Protein AF-A0A226N319-F1 (afdb_monomer)

pLDDT: mean 70.52, std 11.81, range [35.34, 88.06]

Mean predicted aligned error: 15.11 Å

Secondary structure (DSSP, 8-state):
------TTTSPPPPTTHHHHHHHHHHH-TT----TT-TT-SS-------SSGGG----PPPHHHHHHHHHHHS-GGGHHHHHHHHHHHHT-TTHHHHHHHHHHHHHHHHHS--SEEE-SSS-EEE--

Structure (mmCIF, N/CA/C/O backbone):
data_AF-A0A226N319-F1
#
_entry.id   AF-A0A226N319-F1
#
loop_
_atom_site.group_PDB
_atom_site.id
_atom_site.type_symbol
_atom_site.label_atom_id
_atom_site.label_alt_id
_atom_site.label_comp_id
_atom_site.label_asym_id
_atom_site.label_entity_id
_atom_site.label_seq_id
_atom_site.pdbx_PDB_ins_code
_atom_site.Cartn_x
_atom_site.Cartn_y
_atom_site.Cartn_z
_atom_site.occupancy
_atom_site.B_iso_or_equiv
_atom_site.auth_seq_id
_atom_site.auth_comp_id
_atom_site.auth_asym_id
_atom_site.auth_atom_id
_atom_site.pdbx_PDB_model_num
ATOM 1 N N . MET A 1 1 ? 1.358 -6.626 37.626 1.00 35.34 1 MET A N 1
ATOM 2 C CA . MET A 1 1 ? 2.610 -5.956 37.214 1.00 35.34 1 MET A CA 1
ATOM 3 C C . MET A 1 1 ? 3.056 -6.600 35.912 1.00 35.34 1 MET A C 1
ATOM 5 O O . MET A 1 1 ? 3.402 -7.772 35.939 1.00 35.34 1 MET A O 1
ATOM 9 N N . ALA A 1 2 ? 2.932 -5.909 34.776 1.00 41.00 2 ALA A N 1
ATOM 10 C CA . ALA A 1 2 ? 3.387 -6.443 33.491 1.00 41.00 2 ALA A CA 1
ATOM 11 C C . ALA A 1 2 ? 4.922 -6.439 33.479 1.00 41.00 2 ALA A C 1
ATOM 13 O O . ALA A 1 2 ? 5.527 -5.394 33.723 1.00 41.00 2 ALA A O 1
ATOM 14 N N . ARG A 1 3 ? 5.546 -7.604 33.267 1.00 48.53 3 ARG A N 1
ATOM 15 C CA . ARG A 1 3 ? 6.993 -7.689 33.050 1.00 48.53 3 ARG A CA 1
ATOM 16 C C . ARG A 1 3 ? 7.296 -6.956 31.749 1.00 48.53 3 ARG A C 1
ATOM 18 O O . ARG A 1 3 ? 6.843 -7.375 30.690 1.00 48.53 3 ARG A O 1
ATOM 25 N N . VAL A 1 4 ? 8.032 -5.855 31.845 1.00 50.50 4 VAL A N 1
ATOM 26 C CA . VAL A 1 4 ? 8.688 -5.254 30.686 1.00 50.50 4 VAL A CA 1
ATOM 27 C C . VAL A 1 4 ? 9.752 -6.259 30.271 1.00 50.50 4 VAL A C 1
ATOM 29 O O . VAL A 1 4 ? 10.749 -6.416 30.967 1.00 50.50 4 VAL A O 1
ATOM 32 N N . VAL A 1 5 ? 9.464 -7.029 29.225 1.00 52.38 5 VAL A N 1
ATOM 33 C CA . VAL A 1 5 ? 10.440 -7.935 28.624 1.00 52.38 5 VAL A CA 1
ATOM 34 C C . VAL A 1 5 ? 11.482 -7.054 27.947 1.00 52.38 5 VAL A C 1
ATOM 36 O O . VAL A 1 5 ? 11.126 -6.194 27.136 1.00 52.38 5 VAL A O 1
ATOM 39 N N . ASP A 1 6 ? 12.738 -7.214 28.352 1.00 47.47 6 ASP A N 1
ATOM 40 C CA . ASP A 1 6 ? 13.866 -6.540 27.726 1.00 47.47 6 ASP A CA 1
ATOM 41 C C . ASP A 1 6 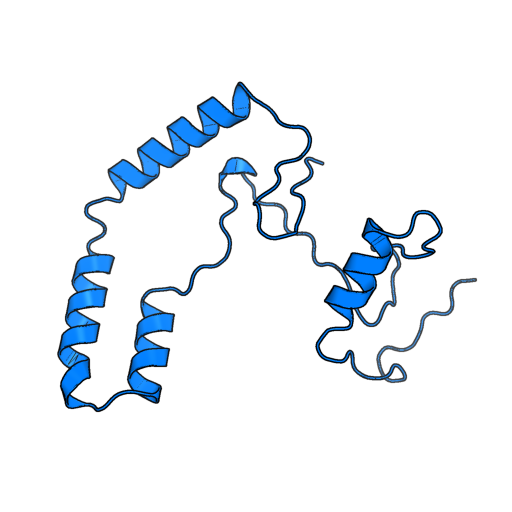? 13.962 -6.997 26.265 1.00 47.47 6 ASP A C 1
ATOM 43 O O . ASP A 1 6 ? 13.916 -8.192 25.968 1.00 47.47 6 ASP A O 1
ATOM 47 N N . VAL A 1 7 ? 14.035 -6.040 25.342 1.00 52.69 7 VAL A N 1
ATOM 48 C CA . VAL A 1 7 ? 14.049 -6.308 23.895 1.00 52.69 7 VAL A CA 1
ATOM 49 C C . VAL A 1 7 ? 15.319 -7.066 23.493 1.00 52.69 7 VAL A C 1
ATOM 51 O O . VAL A 1 7 ? 15.303 -7.774 22.491 1.00 52.69 7 VAL A O 1
ATOM 54 N N . GLU A 1 8 ? 16.381 -6.964 24.295 1.00 53.69 8 GLU A N 1
ATOM 55 C CA . GLU A 1 8 ? 17.662 -7.651 24.091 1.00 53.69 8 GLU A CA 1
ATOM 56 C C . GLU A 1 8 ? 17.651 -9.123 24.561 1.00 53.69 8 GLU A C 1
ATOM 58 O O . GLU A 1 8 ? 18.488 -9.907 24.121 1.00 53.69 8 GLU A O 1
ATOM 63 N N . GLU A 1 9 ? 16.712 -9.521 25.431 1.00 56.75 9 GLU A N 1
ATOM 64 C CA . GLU A 1 9 ? 16.620 -10.884 25.997 1.00 56.75 9 GLU A CA 1
ATOM 65 C C . GLU A 1 9 ? 15.541 -11.742 25.303 1.00 56.75 9 GLU A C 1
ATOM 67 O O . GLU A 1 9 ? 15.442 -12.950 25.521 1.00 56.75 9 GLU A O 1
ATOM 72 N N . ALA A 1 10 ? 14.714 -11.128 24.452 1.00 60.69 10 ALA A N 1
ATOM 73 C CA . ALA A 1 10 ? 13.672 -11.816 23.703 1.00 60.69 10 ALA A CA 1
ATOM 74 C C . ALA A 1 10 ? 14.235 -12.458 22.427 1.00 60.69 10 ALA A C 1
ATOM 76 O O . ALA A 1 10 ? 14.905 -11.794 21.636 1.00 60.69 10 ALA A O 1
ATOM 77 N N . ASP A 1 11 ? 13.893 -13.729 22.188 1.00 64.62 11 ASP A N 1
ATOM 78 C CA . ASP A 1 11 ? 14.221 -14.401 20.929 1.00 64.62 11 ASP A CA 1
ATOM 79 C C . ASP A 1 11 ? 13.761 -13.552 19.730 1.00 64.62 11 ASP A C 1
ATOM 81 O O . ASP A 1 11 ? 12.636 -13.026 19.733 1.00 64.62 11 ASP A O 1
ATOM 85 N N . PRO A 1 12 ? 14.604 -13.405 18.690 1.00 72.81 12 PRO A N 1
ATOM 86 C CA . PRO A 1 12 ? 14.259 -12.605 17.531 1.00 72.81 12 PRO A CA 1
ATOM 87 C C . PRO A 1 12 ? 13.004 -13.178 16.857 1.00 72.81 12 PRO A C 1
ATOM 89 O O . PRO A 1 12 ? 12.875 -14.399 16.722 1.00 72.81 12 PRO A O 1
ATOM 92 N N . PRO A 1 13 ? 12.076 -12.318 16.400 1.00 75.69 13 PRO A N 1
ATOM 93 C CA . PRO A 1 13 ? 10.845 -12.781 15.779 1.00 75.69 13 PRO A CA 1
ATOM 94 C C . PRO A 1 13 ? 11.163 -13.578 14.512 1.00 75.69 13 PRO A C 1
ATOM 96 O O . PRO A 1 13 ? 11.915 -13.119 13.646 1.00 75.69 13 PRO A O 1
ATOM 99 N N . GLN A 1 14 ? 10.569 -14.762 14.385 1.00 81.88 14 GLN A N 1
ATOM 100 C CA . GLN A 1 14 ? 10.749 -15.614 13.218 1.00 81.88 14 GLN A CA 1
ATOM 101 C C . GLN A 1 14 ? 9.758 -15.247 12.112 1.00 81.88 14 GLN A C 1
ATOM 103 O O . GLN A 1 14 ? 8.669 -14.700 12.334 1.00 81.88 14 GLN A O 1
ATOM 108 N N . LEU A 1 15 ? 10.134 -15.568 10.873 1.00 81.12 15 LEU A N 1
ATOM 109 C CA . LEU A 1 15 ? 9.257 -15.385 9.725 1.00 81.12 15 LEU A CA 1
ATOM 110 C C . LEU A 1 15 ? 7.975 -16.208 9.922 1.00 81.12 15 LEU A C 1
ATOM 112 O O . LEU A 1 15 ? 8.019 -17.428 10.026 1.00 81.12 15 LEU A O 1
ATOM 116 N N . GLY A 1 16 ? 6.828 -15.529 9.947 1.00 80.62 16 GLY A N 1
ATOM 117 C CA . GLY A 1 16 ? 5.517 -16.155 10.140 1.00 80.62 16 GLY A CA 1
ATOM 118 C C . GLY A 1 16 ? 4.924 -15.994 11.541 1.00 80.62 16 GLY A C 1
ATOM 119 O O . GLY A 1 16 ? 3.719 -16.199 11.691 1.00 80.62 16 GLY A O 1
ATOM 120 N N . ASP A 1 17 ? 5.691 -15.531 12.535 1.00 85.75 17 ASP A N 1
ATOM 121 C CA . ASP A 1 17 ? 5.164 -15.294 13.888 1.00 85.75 17 ASP A CA 1
ATOM 122 C C . ASP A 1 17 ? 4.038 -14.260 13.910 1.00 85.75 17 ASP A C 1
ATOM 124 O O . ASP A 1 17 ? 3.043 -14.437 14.615 1.00 85.75 17 ASP A O 1
ATOM 128 N N . PHE A 1 18 ? 4.152 -13.212 13.088 1.00 84.56 18 PHE A N 1
ATOM 129 C CA . PHE A 1 18 ? 3.076 -12.242 12.904 1.00 84.56 18 PHE A CA 1
ATOM 130 C C . PHE A 1 18 ? 1.807 -12.909 12.379 1.00 84.56 18 PHE A C 1
ATOM 132 O O . PHE A 1 18 ? 0.745 -12.750 12.971 1.00 84.56 18 PHE A O 1
ATOM 139 N N . THR A 1 19 ? 1.917 -13.684 11.299 1.00 84.19 19 THR A N 1
ATOM 140 C CA . THR A 1 19 ? 0.769 -14.348 10.673 1.00 84.19 19 THR A CA 1
ATOM 141 C C . THR A 1 19 ? 0.106 -15.324 11.637 1.00 84.19 19 THR A C 1
ATOM 143 O O . THR A 1 19 ? -1.115 -15.317 11.763 1.00 84.19 19 THR A O 1
ATOM 146 N N . ARG A 1 20 ? 0.897 -16.115 12.371 1.00 83.94 20 ARG A N 1
ATOM 147 C CA . ARG A 1 20 ? 0.394 -17.051 13.383 1.00 83.94 20 ARG A CA 1
ATOM 148 C C . ARG A 1 20 ? -0.383 -16.326 14.484 1.00 83.94 20 ARG A C 1
ATOM 150 O O . ARG A 1 20 ? -1.520 -16.694 14.760 1.00 83.94 20 ARG A O 1
ATOM 157 N N . GLN A 1 21 ? 0.194 -15.273 15.069 1.00 86.12 21 GLN A N 1
ATOM 158 C CA . GLN A 1 21 ? -0.470 -14.479 16.113 1.00 86.12 21 GLN A CA 1
ATOM 159 C C . GLN A 1 21 ? -1.698 -13.720 15.584 1.00 86.12 21 GLN A C 1
ATOM 161 O O . GLN A 1 21 ? -2.673 -13.540 16.309 1.00 86.12 21 GLN A O 1
ATOM 166 N N . TRP A 1 22 ? -1.672 -13.293 14.321 1.00 83.44 22 TRP A N 1
ATOM 167 C CA . TRP A 1 22 ? -2.804 -12.651 13.653 1.00 83.44 22 TRP A CA 1
ATOM 168 C C . TRP A 1 22 ? -3.976 -13.605 13.446 1.00 83.44 22 TRP A C 1
ATOM 170 O O . TRP A 1 22 ? -5.116 -13.234 13.726 1.00 83.44 22 TRP A O 1
ATOM 180 N N . VAL A 1 23 ? -3.711 -14.830 12.992 1.00 83.56 23 VAL A N 1
ATOM 181 C CA . VAL A 1 23 ? -4.740 -15.869 12.851 1.00 83.56 23 VAL A CA 1
ATOM 182 C C . VAL A 1 23 ? -5.319 -16.224 14.216 1.00 83.56 23 VAL A C 1
ATOM 184 O O . VAL A 1 23 ? -6.536 -16.210 14.365 1.00 83.56 23 VAL A O 1
ATOM 187 N N . GLU A 1 24 ? -4.469 -16.445 15.220 1.00 86.25 24 GLU A N 1
ATOM 188 C CA . GLU A 1 24 ? -4.903 -16.751 16.587 1.00 86.25 24 GLU A CA 1
ATOM 189 C C . GLU A 1 24 ? -5.841 -15.664 17.139 1.00 86.25 24 GLU A C 1
ATOM 191 O O . GLU A 1 24 ? -6.930 -15.968 17.613 1.00 86.25 24 GLU A O 1
ATOM 196 N N . TYR A 1 25 ? -5.476 -14.388 16.983 1.00 84.38 25 TYR A N 1
ATOM 197 C CA . TYR A 1 25 ? -6.302 -13.259 17.419 1.00 84.38 25 TYR A CA 1
ATOM 198 C C . TYR A 1 25 ? -7.674 -13.187 16.723 1.00 84.38 25 TYR A C 1
ATOM 200 O O . TYR A 1 25 ? -8.663 -12.804 17.340 1.00 84.38 25 TYR A O 1
ATOM 208 N N . ASN A 1 26 ? -7.748 -13.511 15.427 1.00 78.56 26 ASN A N 1
ATOM 209 C CA . ASN A 1 26 ? -8.985 -13.368 14.648 1.00 78.56 26 ASN A CA 1
ATOM 210 C C . ASN A 1 26 ? -9.885 -14.612 14.690 1.00 78.56 26 ASN A C 1
ATOM 212 O O . ASN A 1 26 ? -11.089 -14.488 14.466 1.00 78.56 26 ASN A O 1
ATOM 216 N N . CYS A 1 27 ? -9.311 -15.797 14.907 1.00 80.88 27 CYS A N 1
ATOM 217 C CA . CYS A 1 27 ? -10.010 -17.077 14.784 1.00 80.88 27 CYS A CA 1
ATOM 218 C C . CYS A 1 27 ? -10.265 -17.770 16.127 1.00 80.88 27 CYS A C 1
ATOM 220 O O . CYS A 1 27 ? -11.100 -18.672 16.165 1.00 80.88 27 CYS A O 1
ATOM 222 N N . ASN A 1 28 ? -9.593 -17.361 17.208 1.00 84.38 28 ASN A N 1
ATOM 223 C CA . ASN A 1 28 ? -9.807 -17.915 18.539 1.00 84.38 28 ASN A CA 1
ATOM 224 C C . ASN A 1 28 ? -10.473 -16.874 19.471 1.00 84.38 28 ASN A C 1
ATOM 226 O O . ASN A 1 28 ? -9.828 -15.883 19.835 1.00 84.38 28 ASN A O 1
ATOM 230 N N . PRO A 1 29 ? -11.745 -17.081 19.877 1.00 78.69 29 PRO A N 1
ATOM 231 C CA . PRO A 1 29 ? -12.455 -16.169 20.776 1.00 78.69 29 PRO A CA 1
ATOM 232 C C . PRO A 1 29 ? -11.860 -16.119 22.192 1.00 78.69 29 PRO A C 1
ATOM 234 O O . PRO A 1 29 ? -12.055 -15.123 22.882 1.00 78.69 29 PRO A O 1
ATOM 237 N N . ASP A 1 30 ? -11.096 -17.139 22.596 1.00 88.06 30 ASP A N 1
ATOM 238 C CA . ASP A 1 30 ? -10.423 -17.218 23.899 1.00 88.06 30 ASP A CA 1
ATOM 239 C C . ASP A 1 30 ? -8.970 -16.710 23.845 1.00 88.06 30 ASP A C 1
ATOM 241 O O . ASP A 1 30 ? -8.199 -16.864 24.798 1.00 88.06 30 ASP A O 1
ATOM 245 N N . SER A 1 31 ? -8.551 -16.120 22.719 1.00 82.62 31 SER A N 1
ATOM 246 C CA . SER A 1 31 ? -7.181 -15.634 22.573 1.00 82.62 31 SER A CA 1
ATOM 247 C C . SER A 1 31 ? -6.889 -14.481 23.540 1.00 82.62 31 SER A C 1
ATOM 249 O O . SER A 1 31 ? -7.555 -13.450 23.566 1.00 82.62 31 SER A O 1
ATOM 251 N N . ASN A 1 32 ? -5.807 -14.614 24.311 1.00 81.56 32 ASN A N 1
ATOM 252 C CA . ASN A 1 32 ? -5.312 -13.563 25.209 1.00 81.56 32 ASN A CA 1
ATOM 253 C C . ASN A 1 32 ? -4.402 -12.553 24.473 1.00 81.56 32 ASN A C 1
ATOM 255 O O . ASN A 1 32 ? -3.476 -11.970 25.040 1.00 81.56 32 ASN A O 1
ATOM 259 N N . ILE A 1 33 ? -4.581 -12.406 23.158 1.00 82.00 33 ILE A N 1
ATOM 260 C CA . ILE A 1 33 ? -3.726 -11.559 22.329 1.00 82.00 33 ILE A CA 1
ATOM 261 C C . ILE A 1 33 ? -4.285 -10.140 22.333 1.00 82.00 33 ILE A C 1
ATOM 263 O O . ILE A 1 33 ? -5.352 -9.872 21.792 1.00 82.00 33 ILE A O 1
ATOM 267 N N . SER A 1 34 ? -3.516 -9.206 22.891 1.00 80.50 34 SER A N 1
ATOM 268 C CA . SER A 1 34 ? -3.783 -7.776 22.779 1.00 80.50 34 SER A CA 1
ATOM 269 C C . SER A 1 34 ? -2.694 -7.083 21.965 1.00 80.50 34 SER A C 1
ATOM 271 O O . SER A 1 34 ? -1.523 -7.056 22.346 1.00 80.50 34 SER A O 1
ATOM 273 N N . TRP A 1 35 ? -3.084 -6.472 20.845 1.00 81.00 35 TRP A N 1
ATOM 274 C CA . TRP A 1 35 ? -2.171 -5.704 19.991 1.00 81.00 35 TRP A CA 1
ATOM 275 C C . TRP A 1 35 ? -1.788 -4.329 20.560 1.00 81.00 35 TRP A C 1
ATOM 277 O O . TRP A 1 35 ? -0.909 -3.669 20.004 1.00 81.00 35 TRP A O 1
ATOM 287 N N . SER A 1 36 ? -2.439 -3.878 21.639 1.00 72.81 36 SER A N 1
ATOM 288 C CA . SER A 1 36 ? -2.139 -2.604 22.311 1.00 72.81 36 SER A CA 1
ATOM 289 C C . SER A 1 36 ? -1.065 -2.728 23.401 1.00 72.81 36 SER A C 1
ATOM 291 O O . SER A 1 36 ? -0.584 -1.712 23.909 1.00 72.81 36 SER A O 1
ATOM 293 N N . GLU A 1 37 ? -0.666 -3.953 23.749 1.00 78.06 37 GLU A N 1
ATOM 294 C CA . GLU A 1 37 ? 0.297 -4.228 24.811 1.00 78.06 37 GLU A CA 1
ATOM 295 C C . GLU A 1 37 ? 1.720 -3.778 24.432 1.00 78.06 37 GLU A C 1
ATOM 297 O O . GLU A 1 37 ? 2.233 -4.069 23.347 1.00 78.06 37 GLU A O 1
ATOM 302 N N . LYS A 1 38 ? 2.370 -3.033 25.335 1.00 67.50 38 LYS A N 1
ATOM 303 C CA . LYS A 1 38 ? 3.756 -2.570 25.167 1.00 67.50 38 LYS A CA 1
ATOM 304 C C . LYS A 1 38 ? 4.717 -3.692 25.581 1.00 67.50 38 LYS A C 1
ATOM 306 O O . LYS A 1 38 ? 4.578 -4.211 26.679 1.00 67.50 38 LYS A O 1
ATOM 311 N N . GLY A 1 39 ? 5.699 -4.019 24.733 1.00 69.06 39 GLY A N 1
ATOM 312 C CA . GLY A 1 39 ? 6.743 -5.018 25.029 1.00 69.06 39 GLY A CA 1
ATOM 313 C C . GLY A 1 39 ? 6.624 -6.353 24.283 1.00 69.06 39 GLY A C 1
ATOM 314 O O . GLY A 1 39 ? 7.376 -7.272 24.575 1.00 69.06 39 GLY A O 1
ATOM 315 N N . ARG A 1 40 ? 5.706 -6.487 23.314 1.00 74.44 40 ARG A N 1
ATOM 316 C CA . ARG A 1 40 ? 5.651 -7.677 22.446 1.00 74.44 40 ARG A CA 1
ATOM 317 C C . ARG A 1 40 ? 6.799 -7.674 21.435 1.00 74.44 40 ARG A C 1
ATOM 319 O O . ARG A 1 40 ? 7.045 -6.652 20.795 1.00 74.44 40 ARG A O 1
ATOM 326 N N . THR A 1 41 ? 7.383 -8.848 21.203 1.00 75.69 41 THR A N 1
ATOM 327 C CA . THR A 1 41 ? 8.377 -9.104 20.144 1.00 75.69 41 THR A CA 1
ATOM 328 C C . THR A 1 41 ? 7.830 -8.788 18.748 1.00 75.69 41 THR A C 1
ATOM 330 O O . THR A 1 41 ? 8.539 -8.286 17.882 1.00 75.69 41 THR A O 1
ATOM 333 N N . VAL A 1 42 ? 6.536 -9.049 18.532 1.00 74.19 42 VAL A N 1
ATOM 334 C CA . VAL A 1 42 ? 5.828 -8.773 17.278 1.00 74.19 42 VAL A CA 1
ATOM 335 C C . VAL A 1 42 ? 4.695 -7.790 17.545 1.00 74.19 42 VAL A C 1
ATOM 337 O O . VAL A 1 42 ? 3.832 -8.030 18.392 1.00 74.19 42 VAL A O 1
ATOM 340 N N . LYS A 1 43 ? 4.679 -6.682 16.799 1.00 74.69 43 LYS A N 1
ATOM 341 C CA . LYS A 1 43 ? 3.702 -5.602 16.953 1.00 74.69 43 LYS A CA 1
ATOM 342 C C . LYS A 1 43 ? 2.968 -5.342 15.643 1.00 74.69 43 LYS A C 1
ATOM 344 O O . LYS A 1 43 ? 3.590 -5.196 14.594 1.00 74.69 43 LYS A O 1
ATOM 349 N N . ALA A 1 44 ? 1.645 -5.217 15.716 1.00 73.12 44 ALA A N 1
ATOM 350 C CA . ALA A 1 44 ? 0.857 -4.708 14.603 1.00 73.12 44 ALA A CA 1
ATOM 351 C C . ALA A 1 44 ? 1.120 -3.206 14.433 1.00 73.12 44 ALA A C 1
ATOM 353 O O . ALA A 1 44 ? 0.938 -2.411 15.360 1.00 73.12 44 ALA A O 1
ATOM 354 N N . VAL A 1 45 ? 1.566 -2.813 13.241 1.00 65.94 45 VAL A N 1
ATOM 355 C CA . VAL A 1 45 ? 1.688 -1.405 12.865 1.00 65.94 45 VAL A CA 1
ATOM 356 C C . VAL A 1 45 ? 0.379 -0.979 12.221 1.00 65.94 45 VAL A C 1
ATOM 358 O O . VAL A 1 45 ? 0.019 -1.441 11.141 1.00 65.94 45 VAL A O 1
ATOM 361 N N . TYR A 1 46 ? -0.327 -0.077 12.891 1.00 64.44 46 TYR A N 1
ATOM 362 C CA . TYR A 1 46 ? -1.546 0.521 12.371 1.00 64.44 46 TYR A CA 1
ATOM 363 C C . TYR A 1 46 ? -1.190 1.800 11.616 1.00 64.44 46 TYR A C 1
ATOM 365 O O . TYR A 1 46 ? -0.623 2.733 12.183 1.00 64.44 46 TYR A O 1
ATOM 373 N N . GLY A 1 47 ? -1.507 1.838 10.324 1.00 57.12 47 GLY A N 1
ATOM 374 C CA . GLY A 1 47 ? -1.361 3.029 9.495 1.00 57.12 47 GLY A CA 1
ATOM 375 C C . GLY A 1 47 ? -2.702 3.727 9.316 1.00 57.12 47 GLY A C 1
ATOM 376 O O . GLY A 1 47 ? -3.662 3.112 8.854 1.00 57.12 47 GLY A O 1
ATOM 377 N N . VAL A 1 48 ? -2.768 5.022 9.626 1.00 51.56 48 VAL A N 1
ATOM 378 C CA . VAL A 1 48 ? -3.931 5.851 9.290 1.00 51.56 48 VAL A CA 1
ATOM 379 C 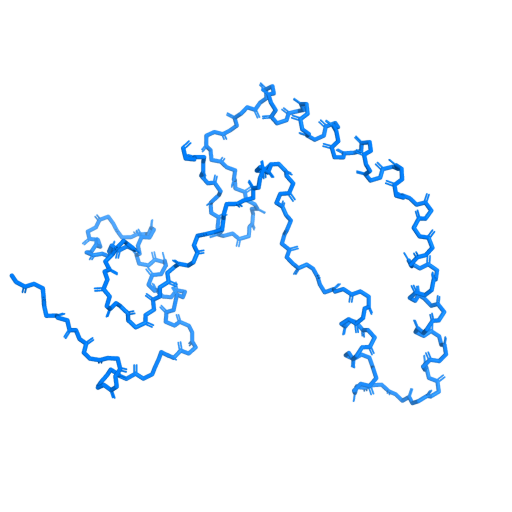C . VAL A 1 48 ? -3.653 6.543 7.960 1.00 51.56 48 VAL A C 1
ATOM 381 O O . VAL A 1 48 ? -2.811 7.435 7.870 1.00 51.56 48 VAL A O 1
ATOM 384 N N . SER A 1 49 ? -4.361 6.147 6.903 1.00 55.31 49 SER A N 1
ATOM 385 C CA . SER A 1 49 ? -4.393 6.958 5.684 1.00 55.31 49 SER A CA 1
ATOM 386 C C . SER A 1 49 ? -5.274 8.181 5.936 1.00 55.31 49 SER A C 1
ATOM 388 O O . SER A 1 49 ? -6.418 8.028 6.362 1.00 55.31 49 SER A O 1
ATOM 390 N N . LYS A 1 50 ? -4.788 9.391 5.602 1.00 58.78 50 LYS A N 1
ATOM 391 C CA . LYS A 1 50 ? -5.579 10.644 5.662 1.00 58.78 50 LYS A CA 1
ATOM 392 C C . LYS A 1 50 ? -6.937 10.516 4.960 1.00 58.78 50 LYS A C 1
ATOM 394 O O . LYS A 1 50 ? -7.868 11.252 5.272 1.00 58.78 50 LYS A O 1
ATOM 399 N N . ARG A 1 51 ? -7.040 9.607 3.985 1.00 63.53 51 ARG A N 1
ATOM 400 C CA . ARG A 1 51 ? -8.278 9.240 3.297 1.00 63.53 51 ARG A CA 1
ATOM 401 C C . ARG A 1 51 ? -8.334 7.721 3.199 1.00 63.53 51 ARG A C 1
ATOM 403 O O . ARG A 1 51 ? -7.626 7.116 2.400 1.00 63.53 51 ARG A O 1
ATOM 410 N N . TRP A 1 52 ? -9.181 7.110 4.019 1.00 60.53 52 TRP A N 1
ATOM 411 C CA . TRP A 1 52 ? -9.375 5.658 4.091 1.00 60.53 52 TRP A CA 1
ATOM 412 C C . TRP A 1 52 ? -9.659 5.006 2.724 1.00 60.53 52 TRP A C 1
ATOM 414 O O . TRP A 1 52 ? -9.132 3.948 2.401 1.00 60.53 52 TRP A O 1
ATOM 424 N N . SER A 1 53 ? -10.400 5.701 1.860 1.00 61.06 53 SER A N 1
ATOM 425 C CA . SER A 1 53 ? -10.707 5.285 0.484 1.00 61.06 53 SER A CA 1
ATOM 426 C C . SER A 1 53 ? -9.504 5.272 -0.469 1.00 61.06 53 SER A C 1
ATOM 428 O O . SER A 1 53 ? -9.541 4.574 -1.489 1.00 61.06 53 SER A O 1
ATOM 430 N N . ASP A 1 54 ? -8.443 6.011 -0.146 1.00 64.81 54 ASP A N 1
ATOM 431 C CA . ASP A 1 54 ? -7.216 6.085 -0.940 1.00 64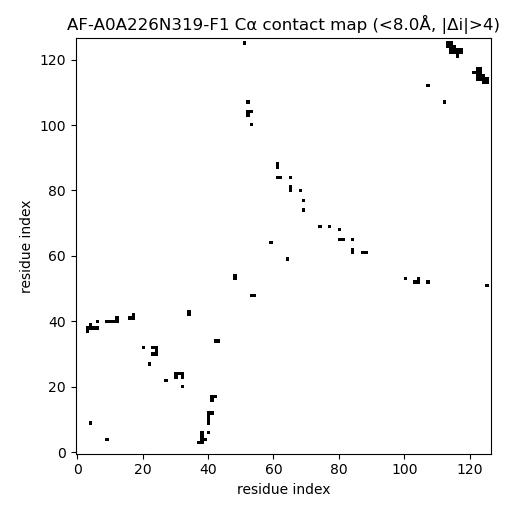.81 54 ASP A CA 1
ATOM 432 C C . ASP A 1 54 ? -6.176 5.044 -0.501 1.00 64.81 54 ASP A C 1
ATOM 434 O O . ASP A 1 54 ? -5.103 4.990 -1.099 1.00 64.81 54 ASP A O 1
ATOM 438 N N . TYR A 1 55 ? -6.468 4.217 0.514 1.00 65.94 55 TYR A N 1
ATOM 439 C CA . TYR A 1 55 ? -5.576 3.117 0.866 1.00 65.94 55 TYR A CA 1
ATOM 440 C C . TYR A 1 55 ? -5.454 2.159 -0.325 1.00 65.94 55 TYR A C 1
ATOM 442 O O . TYR A 1 55 ? -6.442 1.626 -0.840 1.00 65.94 55 TYR A O 1
ATOM 450 N N . THR A 1 56 ? -4.220 1.969 -0.768 1.00 63.41 56 THR A N 1
ATOM 451 C CA . THR A 1 56 ? -3.822 0.983 -1.766 1.00 63.41 56 THR A CA 1
ATOM 452 C C . THR A 1 56 ? -2.614 0.263 -1.211 1.00 63.41 56 THR A C 1
ATOM 454 O O . THR A 1 56 ? -1.695 0.919 -0.719 1.00 63.41 56 THR A O 1
ATOM 457 N N . LEU A 1 57 ? -2.615 -1.067 -1.299 1.00 64.50 57 LEU A N 1
ATOM 458 C CA . LEU A 1 57 ? -1.441 -1.856 -0.957 1.00 64.50 57 LEU A CA 1
ATOM 459 C C . LEU A 1 57 ? -0.255 -1.362 -1.791 1.00 64.50 57 LEU A C 1
ATOM 461 O O . LEU A 1 57 ? -0.440 -0.976 -2.950 1.00 64.50 57 LEU A O 1
ATOM 465 N N . HIS A 1 58 ? 0.941 -1.353 -1.205 1.00 64.75 58 HIS A N 1
ATOM 466 C CA . HIS A 1 58 ? 2.153 -1.050 -1.956 1.00 64.75 58 HIS A CA 1
ATOM 467 C C . HIS A 1 58 ? 2.326 -2.110 -3.048 1.00 64.75 58 HIS A C 1
ATOM 469 O O . HIS A 1 58 ? 2.774 -3.223 -2.794 1.00 64.75 58 HIS A O 1
ATOM 475 N N . LEU A 1 59 ? 1.911 -1.765 -4.263 1.00 68.56 59 LEU A N 1
ATOM 476 C CA . LEU A 1 59 ? 2.249 -2.514 -5.461 1.00 68.56 59 LEU A CA 1
ATOM 477 C C . LEU A 1 59 ? 3.701 -2.193 -5.830 1.00 68.56 59 LEU A C 1
ATOM 479 O O . LEU A 1 59 ? 4.128 -1.054 -5.614 1.00 68.56 59 LEU A O 1
ATOM 483 N N . PRO A 1 60 ? 4.448 -3.162 -6.387 1.00 71.25 60 PRO A N 1
ATOM 484 C CA . PRO A 1 60 ? 5.805 -2.916 -6.846 1.00 71.25 60 PRO A CA 1
ATOM 485 C C . PRO A 1 60 ? 5.794 -1.754 -7.837 1.00 71.25 60 PRO A C 1
ATOM 487 O O . PRO A 1 60 ? 5.034 -1.732 -8.811 1.00 71.25 60 PRO A O 1
ATOM 490 N N . THR A 1 61 ? 6.610 -0.752 -7.545 1.00 76.94 61 THR A N 1
ATOM 491 C CA . THR A 1 61 ? 6.725 0.446 -8.368 1.00 76.94 61 THR A CA 1
ATOM 492 C C . THR A 1 61 ? 7.439 0.092 -9.674 1.00 76.94 61 THR A C 1
ATOM 494 O O . THR A 1 61 ? 8.173 -0.895 -9.737 1.00 76.94 61 THR A O 1
ATOM 497 N N . GLY A 1 62 ? 7.305 0.908 -10.725 1.00 76.50 62 GLY A N 1
ATOM 498 C CA . GLY A 1 62 ? 8.044 0.685 -11.979 1.00 76.50 62 GLY A CA 1
ATOM 499 C C . GLY A 1 62 ? 9.565 0.579 -11.770 1.00 76.50 62 GLY A C 1
ATOM 500 O O . GLY A 1 62 ? 10.234 -0.218 -12.422 1.00 76.50 62 GLY A O 1
ATOM 501 N N . SER A 1 63 ? 10.101 1.289 -10.771 1.00 76.75 63 SER A N 1
ATOM 502 C CA . SER A 1 63 ? 11.494 1.161 -10.327 1.00 76.75 63 SER A CA 1
ATOM 503 C C . SER A 1 63 ? 11.820 -0.193 -9.699 1.00 76.75 63 SER A C 1
ATOM 505 O O . SER A 1 63 ? 12.927 -0.692 -9.878 1.00 76.75 63 SER A O 1
ATOM 507 N N . ASP A 1 64 ? 10.883 -0.784 -8.962 1.00 81.56 64 ASP A N 1
ATOM 508 C CA . ASP A 1 64 ? 11.081 -2.062 -8.273 1.00 81.56 64 ASP A CA 1
ATOM 509 C C . ASP A 1 64 ? 11.049 -3.208 -9.284 1.00 81.56 64 ASP A C 1
ATOM 511 O O . ASP A 1 64 ? 11.894 -4.100 -9.240 1.00 81.56 64 ASP A O 1
ATOM 515 N N . VAL A 1 65 ? 10.146 -3.114 -10.266 1.00 81.12 65 VAL A N 1
ATOM 516 C CA . VAL A 1 65 ? 10.096 -4.013 -11.425 1.00 81.12 65 VAL A CA 1
ATOM 517 C C . VAL A 1 65 ? 11.379 -3.902 -12.251 1.00 81.12 65 VAL A C 1
ATOM 519 O O . VAL A 1 65 ? 11.961 -4.924 -12.603 1.00 81.12 65 VAL A O 1
ATOM 522 N N . ALA A 1 66 ? 11.867 -2.685 -12.514 1.00 81.88 66 ALA A N 1
ATOM 523 C CA . ALA A 1 66 ? 13.109 -2.481 -13.258 1.00 81.88 66 ALA A CA 1
ATOM 524 C C . ALA A 1 66 ? 14.330 -3.052 -12.519 1.00 81.88 66 ALA A C 1
ATOM 526 O O . ALA A 1 66 ? 15.136 -3.756 -13.124 1.00 81.88 66 ALA A O 1
ATOM 527 N N . LYS A 1 67 ? 14.444 -2.814 -11.205 1.00 83.69 67 LYS A N 1
ATOM 528 C CA . LYS A 1 67 ? 15.512 -3.393 -10.374 1.00 83.69 67 LYS A CA 1
ATOM 529 C C . LYS A 1 67 ? 15.464 -4.916 -10.375 1.00 83.69 67 LYS A C 1
ATOM 531 O O . LYS A 1 67 ? 16.493 -5.545 -10.590 1.00 83.69 67 LYS A O 1
ATOM 536 N N . HIS A 1 68 ? 14.283 -5.500 -10.173 1.00 84.75 68 HIS A N 1
ATOM 537 C CA . HIS A 1 68 ? 14.098 -6.947 -10.244 1.00 84.75 68 HIS A CA 1
ATOM 538 C C . HIS A 1 68 ? 14.533 -7.479 -11.614 1.00 84.75 68 HIS A C 1
ATOM 540 O O . HIS A 1 68 ? 15.336 -8.403 -11.703 1.00 84.75 68 HIS A O 1
ATOM 546 N N . TRP A 1 69 ? 14.092 -6.835 -12.693 1.00 81.25 69 TRP A N 1
ATOM 547 C CA . TRP A 1 69 ? 14.443 -7.251 -14.043 1.00 81.25 69 TRP A CA 1
ATOM 548 C C . TRP A 1 69 ? 15.955 -7.211 -14.299 1.00 81.25 69 TRP A C 1
ATOM 550 O O . TRP A 1 69 ? 16.520 -8.161 -14.832 1.00 81.25 69 TRP A O 1
ATOM 560 N N . MET A 1 70 ? 16.631 -6.145 -13.867 1.00 81.69 70 MET A N 1
ATOM 561 C CA . MET A 1 70 ? 18.083 -5.992 -14.013 1.00 81.69 70 MET A CA 1
ATOM 562 C C . MET A 1 70 ? 18.901 -7.011 -13.208 1.00 81.69 70 MET A C 1
ATOM 564 O O . MET A 1 70 ? 20.072 -7.217 -13.517 1.00 81.69 70 MET A O 1
ATOM 568 N N . ILE A 1 71 ? 18.327 -7.618 -12.168 1.00 86.69 71 ILE A N 1
ATOM 569 C CA . ILE A 1 71 ? 19.002 -8.645 -11.363 1.00 86.69 71 ILE A CA 1
ATOM 570 C C . ILE A 1 71 ? 18.901 -10.019 -12.038 1.00 86.69 71 ILE A C 1
ATOM 572 O O . ILE A 1 71 ? 19.858 -10.787 -11.992 1.00 86.69 71 ILE A O 1
ATOM 576 N N . TYR A 1 72 ? 17.766 -10.322 -12.674 1.00 86.56 72 TYR A N 1
ATOM 577 C CA . TYR A 1 72 ? 17.453 -11.680 -13.137 1.00 86.56 72 TYR A CA 1
ATOM 578 C C . TYR A 1 72 ? 17.522 -11.883 -14.657 1.00 86.56 72 TYR A C 1
ATOM 580 O O . TYR A 1 72 ? 17.612 -13.025 -15.103 1.00 86.56 72 TYR A O 1
ATOM 588 N N . PHE A 1 73 ? 17.503 -10.818 -15.465 1.00 82.44 73 PHE A N 1
ATOM 589 C CA . PHE A 1 73 ? 17.453 -10.919 -16.928 1.00 82.44 73 PHE A CA 1
ATOM 590 C C . PHE A 1 73 ? 18.700 -10.340 -17.622 1.00 82.44 73 PHE A C 1
ATOM 592 O O . PHE A 1 73 ? 19.366 -9.451 -17.092 1.00 82.44 73 PHE A O 1
ATOM 599 N N . PRO A 1 74 ? 19.032 -10.813 -18.840 1.00 84.56 74 PRO A N 1
ATOM 600 C CA . PRO A 1 74 ? 20.223 -10.376 -19.562 1.00 84.56 74 PRO A CA 1
ATOM 601 C C . PRO A 1 74 ? 20.153 -8.919 -20.047 1.00 84.56 74 PRO A C 1
ATOM 603 O O . PRO A 1 74 ? 19.101 -8.420 -20.459 1.00 84.56 74 PRO A O 1
ATOM 606 N N . ARG A 1 75 ? 21.329 -8.271 -20.099 1.00 81.31 75 ARG A N 1
ATOM 607 C CA . ARG A 1 75 ? 21.527 -6.836 -20.409 1.00 81.31 75 ARG A CA 1
ATOM 608 C C . ARG A 1 75 ? 20.907 -6.359 -21.725 1.00 81.31 75 ARG A C 1
ATOM 610 O O . ARG A 1 75 ? 20.544 -5.195 -21.837 1.00 81.31 75 ARG A O 1
ATOM 617 N N . VAL A 1 76 ? 20.740 -7.248 -22.704 1.00 84.12 76 VAL A N 1
ATOM 618 C CA . VAL A 1 76 ? 20.131 -6.930 -24.011 1.00 84.12 76 VAL A CA 1
ATOM 619 C C . VAL A 1 76 ? 18.673 -6.465 -23.865 1.00 84.12 76 VAL A C 1
ATOM 621 O O . VAL A 1 76 ? 18.187 -5.679 -24.670 1.00 84.12 76 VAL A O 1
ATOM 624 N N . THR A 1 77 ? 17.983 -6.891 -22.803 1.00 82.75 77 THR A N 1
ATOM 625 C CA . THR A 1 77 ? 16.573 -6.543 -22.546 1.00 82.75 77 THR A CA 1
ATOM 626 C C . THR A 1 77 ? 16.385 -5.230 -21.774 1.00 82.75 77 THR A C 1
ATOM 628 O O . THR A 1 77 ? 15.263 -4.741 -21.650 1.00 82.75 77 THR A O 1
ATOM 631 N N . TYR A 1 78 ? 17.466 -4.616 -21.282 1.00 82.38 78 TYR A N 1
ATOM 632 C CA 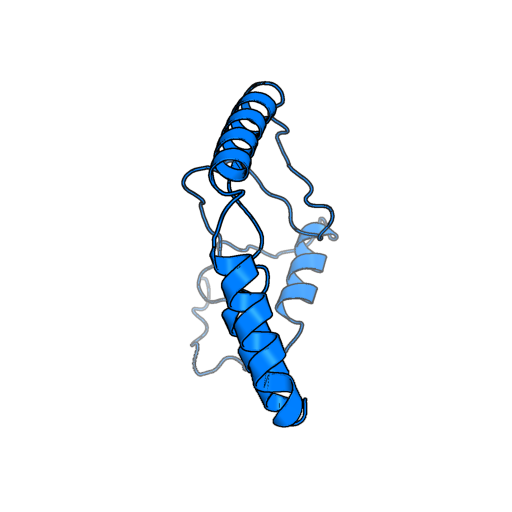. TYR A 1 78 ? 17.413 -3.396 -20.466 1.00 82.38 78 TYR A CA 1
ATOM 633 C C . TYR A 1 78 ? 16.814 -2.183 -21.187 1.00 82.38 78 TYR A C 1
ATOM 635 O O . TYR A 1 78 ? 15.960 -1.522 -20.590 1.00 82.38 78 TYR A O 1
ATOM 643 N N . PRO A 1 79 ? 17.176 -1.869 -22.450 1.00 84.44 79 PRO A N 1
ATOM 644 C CA . PRO A 1 79 ? 16.548 -0.752 -23.154 1.00 84.44 79 PRO A CA 1
ATOM 645 C C . PRO A 1 79 ? 15.031 -0.934 -23.290 1.00 84.44 79 PRO A C 1
ATOM 647 O O . PRO A 1 79 ? 14.291 0.041 -23.183 1.00 84.44 79 PRO A O 1
ATOM 650 N N . LEU A 1 80 ? 14.551 -2.176 -23.425 1.00 82.38 80 LEU A N 1
ATOM 651 C CA . LEU A 1 80 ? 13.120 -2.478 -23.488 1.00 82.38 80 LEU A CA 1
ATOM 652 C C . LEU A 1 80 ? 12.405 -2.126 -22.170 1.00 82.38 80 LEU A C 1
ATOM 654 O O . LEU A 1 80 ? 11.334 -1.523 -22.183 1.00 82.38 80 LEU A O 1
ATOM 658 N N . VAL A 1 81 ? 13.023 -2.453 -21.030 1.00 80.69 81 VAL A N 1
ATOM 659 C CA . VAL A 1 81 ? 12.491 -2.159 -19.686 1.00 80.69 81 VAL A CA 1
ATOM 660 C C . VAL A 1 81 ? 12.478 -0.660 -19.410 1.00 80.69 81 VAL A C 1
ATOM 662 O O . VAL A 1 81 ? 11.498 -0.141 -18.873 1.00 80.69 81 VAL A O 1
ATOM 665 N N . HIS A 1 82 ? 13.526 0.059 -19.814 1.00 80.12 82 HIS A N 1
ATOM 666 C CA . HIS A 1 82 ? 13.566 1.515 -19.684 1.00 80.12 82 HIS A CA 1
ATOM 667 C C . HIS A 1 82 ? 12.489 2.195 -20.533 1.00 80.12 82 HIS A C 1
ATOM 669 O O . HIS A 1 82 ? 11.825 3.103 -20.034 1.00 80.12 82 HIS A O 1
ATOM 675 N N . LEU A 1 83 ? 12.255 1.724 -21.763 1.00 81.56 83 LEU A N 1
ATOM 676 C CA . LEU A 1 83 ? 11.169 2.219 -22.612 1.00 81.56 83 LEU A CA 1
ATOM 677 C C . LEU A 1 83 ? 9.796 1.918 -22.002 1.00 81.56 83 LEU A C 1
ATOM 679 O O . LEU A 1 83 ? 8.968 2.821 -21.900 1.00 81.56 83 LEU A O 1
ATOM 683 N N . ALA A 1 84 ? 9.559 0.694 -21.529 1.00 78.19 84 ALA A N 1
ATOM 684 C CA . ALA A 1 84 ? 8.298 0.326 -20.886 1.00 78.19 84 ALA A CA 1
ATOM 685 C C . ALA A 1 84 ? 8.025 1.168 -19.626 1.00 78.19 84 ALA A C 1
ATOM 687 O O . ALA A 1 84 ? 6.914 1.670 -19.440 1.00 78.19 84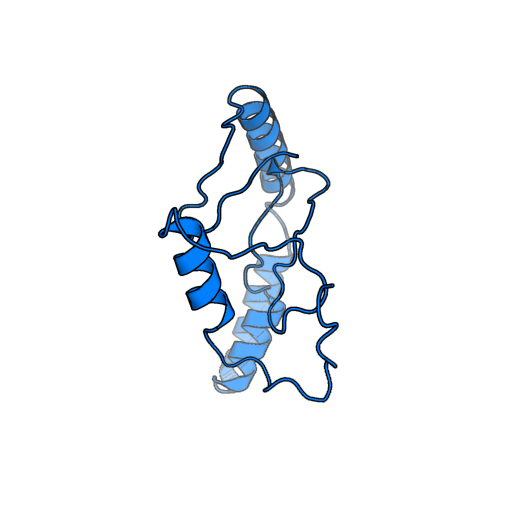 ALA A O 1
ATOM 688 N N . ASN A 1 85 ? 9.045 1.389 -18.791 1.00 76.19 85 ASN A N 1
ATOM 689 C CA . ASN A 1 85 ? 8.929 2.241 -17.610 1.00 76.19 85 ASN A CA 1
ATOM 690 C C . ASN A 1 85 ? 8.713 3.716 -17.984 1.00 76.19 85 ASN A C 1
ATOM 692 O O . ASN A 1 85 ? 7.938 4.401 -17.322 1.00 76.19 85 ASN A O 1
ATOM 696 N N . TRP A 1 86 ? 9.335 4.201 -19.062 1.00 73.88 86 TRP A N 1
ATOM 697 C CA . TRP A 1 86 ? 9.115 5.553 -19.581 1.00 73.88 86 TRP A CA 1
ATOM 698 C C . TRP A 1 86 ? 7.675 5.740 -20.073 1.00 73.88 86 TRP A C 1
ATOM 700 O O . TRP A 1 86 ? 6.990 6.652 -19.620 1.00 73.88 86 TRP A O 1
ATOM 710 N N . PHE A 1 87 ? 7.166 4.832 -20.913 1.00 66.81 87 PHE A N 1
ATOM 711 C CA . PHE A 1 87 ? 5.773 4.855 -21.379 1.00 66.81 87 PHE A CA 1
ATOM 712 C C . PHE A 1 87 ? 4.766 4.748 -20.226 1.00 66.81 87 PHE A C 1
ATOM 714 O O . PHE A 1 87 ? 3.764 5.462 -20.211 1.00 66.81 87 PHE A O 1
ATOM 721 N N . CYS A 1 88 ? 5.045 3.914 -19.222 1.00 63.41 88 CYS A N 1
ATOM 722 C CA . CYS A 1 88 ? 4.210 3.814 -18.026 1.00 63.41 88 CYS A CA 1
ATOM 723 C C . CYS A 1 88 ? 4.317 5.064 -17.124 1.00 63.41 88 CYS A C 1
ATOM 725 O O . CYS A 1 88 ? 3.347 5.438 -16.458 1.00 63.41 88 CYS A O 1
ATOM 727 N N . GLY A 1 89 ? 5.481 5.718 -17.112 1.00 63.66 89 GLY A N 1
ATOM 728 C CA . GLY A 1 89 ? 5.778 6.941 -16.365 1.00 63.66 89 GLY A CA 1
ATOM 729 C C . GLY A 1 89 ? 5.203 8.213 -16.991 1.00 63.66 89 GLY A C 1
ATOM 730 O O . GLY A 1 89 ? 4.955 9.174 -16.266 1.00 63.66 89 GLY A O 1
ATOM 731 N N . LEU A 1 90 ? 4.892 8.204 -18.294 1.00 64.38 90 LEU A N 1
ATOM 732 C CA . LEU A 1 90 ? 4.258 9.322 -19.008 1.00 64.38 90 LEU A CA 1
ATOM 733 C C . LEU A 1 90 ? 2.823 9.634 -18.543 1.00 64.38 90 LEU A C 1
ATOM 735 O O . LEU A 1 90 ? 2.230 10.598 -19.013 1.00 64.38 90 LEU A O 1
ATOM 739 N N . ASN A 1 91 ? 2.275 8.872 -17.587 1.00 60.00 91 ASN A N 1
ATOM 740 C CA . ASN A 1 91 ? 1.111 9.222 -16.761 1.00 60.00 91 ASN A CA 1
ATOM 741 C C . ASN A 1 91 ? -0.095 9.786 -17.543 1.00 60.00 91 ASN A C 1
ATOM 743 O O . ASN A 1 91 ? -0.881 10.572 -17.019 1.00 60.00 91 ASN A O 1
ATOM 747 N N . MET A 1 92 ? -0.279 9.348 -18.790 1.00 60.41 92 MET A N 1
ATOM 748 C CA . MET A 1 92 ? -1.324 9.840 -19.695 1.00 60.41 92 MET A CA 1
ATOM 749 C C . MET A 1 92 ? -2.738 9.569 -19.138 1.00 60.41 92 MET A C 1
ATOM 751 O O . MET A 1 92 ? -3.694 10.272 -19.442 1.00 60.41 92 MET A O 1
ATOM 755 N N . PHE A 1 93 ? -2.849 8.606 -18.217 1.00 61.34 93 PHE A N 1
ATOM 756 C CA . PHE A 1 93 ? -4.064 8.250 -17.480 1.00 61.34 93 PHE A CA 1
ATOM 757 C C . PHE A 1 93 ? -4.171 8.885 -16.083 1.00 61.34 93 PHE A C 1
ATOM 759 O O . PHE A 1 93 ? -5.026 8.481 -15.290 1.00 61.34 93 PHE A O 1
ATOM 766 N N . TRP A 1 94 ? -3.318 9.848 -15.722 1.00 67.12 94 TRP A N 1
ATOM 767 C CA . TRP A 1 94 ? -3.320 10.436 -14.377 1.00 67.12 94 TRP A CA 1
ATOM 768 C C . TRP A 1 94 ? -4.627 11.161 -14.055 1.00 67.12 94 TRP A C 1
ATOM 770 O O . TRP A 1 94 ? -5.179 10.973 -12.969 1.00 67.12 94 TRP A O 1
ATOM 780 N N . VAL A 1 95 ? -5.169 11.909 -15.023 1.00 68.69 95 VAL A N 1
ATOM 781 C CA . VAL A 1 95 ? -6.474 12.577 -14.892 1.00 68.69 95 VAL A CA 1
ATOM 782 C C . VAL A 1 95 ? -7.579 11.542 -14.687 1.00 68.69 95 VAL A C 1
ATOM 784 O O . VAL A 1 95 ? -8.364 11.662 -13.750 1.00 68.69 95 VAL A O 1
ATOM 787 N N . CYS A 1 96 ? -7.578 10.454 -15.465 1.00 71.62 96 CYS A N 1
ATOM 788 C CA . CYS A 1 96 ? -8.513 9.347 -15.268 1.00 71.62 96 CYS A CA 1
ATOM 789 C C . CYS A 1 96 ? -8.381 8.745 -13.860 1.00 71.62 96 CYS A C 1
ATOM 791 O O . CYS A 1 96 ? -9.387 8.582 -13.172 1.00 71.62 96 CYS A O 1
ATOM 793 N N . LYS A 1 97 ? -7.158 8.479 -13.376 1.00 70.88 97 LYS A N 1
ATOM 794 C CA . LYS A 1 97 ? -6.917 7.972 -12.011 1.00 70.88 97 LYS A CA 1
ATOM 795 C C . LYS A 1 97 ? -7.430 8.938 -10.940 1.00 70.88 97 LYS A C 1
ATOM 797 O O . LYS A 1 97 ? -7.994 8.485 -9.944 1.00 70.88 97 LYS A O 1
ATOM 802 N N . ALA A 1 98 ? -7.259 10.245 -11.127 1.00 73.44 98 ALA A N 1
ATOM 803 C CA . ALA A 1 98 ? -7.779 11.257 -10.212 1.00 73.44 98 ALA A CA 1
ATOM 804 C C . ALA A 1 98 ? -9.320 11.262 -10.187 1.00 73.44 98 ALA A C 1
ATOM 806 O O . ALA A 1 98 ? -9.906 11.199 -9.104 1.00 73.44 98 ALA A O 1
ATOM 807 N N . CYS A 1 99 ? -9.976 11.225 -11.351 1.00 78.19 99 CYS A N 1
ATOM 808 C CA . CYS A 1 99 ? -11.434 11.112 -11.461 1.00 78.19 99 CYS A CA 1
ATOM 809 C C . CYS A 1 99 ? -11.961 9.820 -10.816 1.00 78.19 99 CYS A C 1
ATOM 811 O O . CYS A 1 99 ? -12.896 9.872 -10.017 1.00 78.19 99 CYS A O 1
ATOM 813 N N . PHE A 1 100 ? -11.317 8.676 -11.070 1.00 79.19 100 PHE A N 1
ATOM 814 C CA . PHE A 1 100 ? -11.663 7.399 -10.435 1.00 79.19 100 PHE A CA 1
ATOM 815 C C . PHE A 1 100 ? -11.519 7.449 -8.912 1.00 79.19 100 PHE A C 1
ATOM 817 O O . PHE A 1 100 ? -12.371 6.914 -8.204 1.00 79.19 100 PHE A O 1
ATOM 824 N N . ARG A 1 101 ? -10.491 8.125 -8.380 1.00 76.06 101 ARG A N 1
ATOM 825 C CA . ARG A 1 101 ? -10.353 8.343 -6.930 1.00 76.06 101 ARG A CA 1
ATOM 826 C C . ARG A 1 101 ? -11.502 9.184 -6.374 1.00 76.06 101 ARG A C 1
ATOM 828 O O . ARG A 1 101 ? -12.027 8.847 -5.316 1.00 76.06 101 ARG A O 1
ATOM 835 N N . CYS A 1 102 ? -11.936 10.231 -7.074 1.00 78.69 102 CYS A N 1
ATOM 836 C CA . CYS A 1 102 ? -13.087 11.044 -6.662 1.00 78.69 102 CYS A CA 1
ATOM 837 C C . CYS A 1 102 ? -14.403 10.251 -6.689 1.00 78.69 102 CYS A C 1
ATOM 839 O O . CYS A 1 102 ? -15.148 10.285 -5.711 1.00 78.69 102 CYS A O 1
ATOM 841 N N . LEU A 1 103 ? -14.652 9.471 -7.744 1.00 80.31 103 LEU A N 1
ATOM 842 C CA . LEU A 1 103 ? -15.820 8.586 -7.830 1.00 80.31 103 LEU A CA 1
ATOM 843 C C . LEU A 1 103 ? -15.798 7.505 -6.743 1.00 80.31 103 LEU A C 1
ATOM 845 O O . LEU A 1 103 ? -16.815 7.257 -6.099 1.00 80.31 103 LEU A O 1
ATOM 849 N N . LYS A 1 104 ? -14.629 6.908 -6.473 1.00 76.62 104 LYS A N 1
ATOM 850 C CA . LYS A 1 104 ? -14.443 5.953 -5.371 1.00 76.62 104 LYS A CA 1
ATOM 851 C C . LYS A 1 104 ? -14.747 6.608 -4.024 1.00 76.62 104 LYS A C 1
ATOM 853 O O . LYS A 1 104 ? -15.423 6.000 -3.203 1.00 76.62 104 LYS A O 1
ATOM 858 N N . ARG A 1 105 ? -14.298 7.847 -3.795 1.00 74.44 105 ARG A N 1
ATOM 859 C CA . ARG A 1 105 ? -14.602 8.604 -2.569 1.00 74.44 105 ARG A CA 1
ATOM 860 C C . ARG A 1 105 ? -16.097 8.870 -2.412 1.00 74.44 105 ARG A C 1
ATOM 862 O O . ARG A 1 105 ? -16.617 8.628 -1.330 1.00 74.44 105 ARG A O 1
ATOM 869 N N . LEU A 1 106 ? -16.778 9.310 -3.471 1.00 76.56 106 LEU A N 1
ATOM 870 C CA . LEU A 1 106 ? -18.229 9.534 -3.454 1.00 76.56 106 LEU A CA 1
ATOM 871 C C . LEU A 1 106 ? -18.986 8.231 -3.173 1.00 76.56 106 LEU A C 1
ATOM 873 O O . LEU A 1 106 ? -19.793 8.179 -2.249 1.00 76.56 106 LEU A O 1
ATOM 877 N N . LYS A 1 107 ? -18.646 7.152 -3.889 1.00 75.94 107 LYS A N 1
ATOM 878 C CA . LYS A 1 107 ? -19.238 5.822 -3.686 1.00 75.94 107 LYS A CA 1
ATOM 879 C C . LY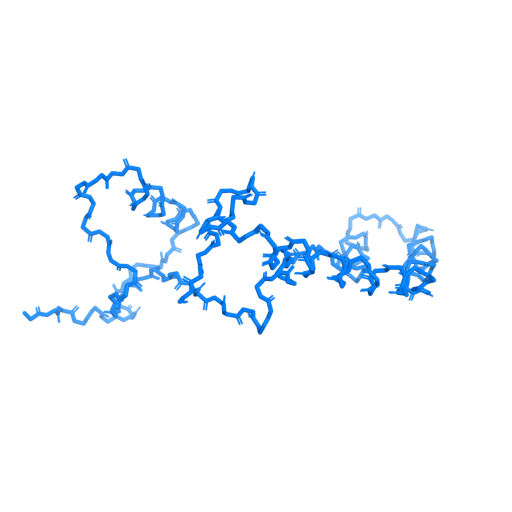S A 1 107 ? -19.065 5.332 -2.246 1.00 75.94 107 LYS A C 1
ATOM 881 O O . LYS A 1 107 ? -20.033 4.900 -1.634 1.00 75.94 107 LYS A O 1
ATOM 886 N N . MET A 1 108 ? -17.851 5.421 -1.703 1.00 66.19 108 MET A N 1
ATOM 887 C CA . MET A 1 108 ? -17.537 4.959 -0.344 1.00 66.19 108 MET A CA 1
ATOM 888 C C . MET A 1 108 ? -18.086 5.882 0.754 1.00 66.19 108 MET A C 1
ATOM 890 O O . MET A 1 108 ? -18.163 5.468 1.903 1.00 66.19 108 MET A O 1
ATOM 894 N N . SER A 1 109 ? -18.456 7.126 0.427 1.00 67.75 109 SER A N 1
ATOM 895 C CA . SER A 1 109 ? -19.190 8.015 1.336 1.00 67.75 109 SER A CA 1
ATOM 896 C C . SER A 1 109 ? -20.685 7.695 1.384 1.00 67.75 109 SER A C 1
ATOM 898 O O . SER A 1 109 ? -21.326 8.010 2.379 1.00 67.75 109 SER A O 1
ATOM 900 N N . TRP A 1 110 ? -21.243 7.130 0.311 1.00 65.56 110 TRP A N 1
ATOM 901 C CA . TRP A 1 110 ? -22.661 6.767 0.210 1.00 65.56 110 TRP A CA 1
ATOM 902 C C . TRP A 1 110 ? -22.938 5.352 0.721 1.00 65.56 110 TRP A C 1
ATOM 904 O O . TRP A 1 110 ? -23.943 5.116 1.381 1.00 65.56 110 TRP A O 1
ATOM 914 N N . PHE A 1 111 ? -22.017 4.423 0.465 1.00 62.41 111 PHE A N 1
ATOM 915 C CA . PHE A 1 111 ? -21.987 3.096 1.066 1.00 62.41 111 PHE A CA 1
ATOM 916 C C . PHE A 1 111 ? -20.781 3.052 1.991 1.00 62.41 111 PHE A C 1
ATOM 918 O O . PHE A 1 111 ? -19.676 2.788 1.526 1.00 62.41 111 PHE A O 1
ATOM 925 N N . LEU A 1 112 ? -20.979 3.364 3.271 1.00 54.25 112 LEU A N 1
ATOM 926 C CA . LEU A 1 112 ? -19.961 3.226 4.313 1.00 54.25 112 LEU A CA 1
ATOM 927 C C . LEU A 1 112 ? -20.030 1.801 4.882 1.00 54.25 112 LEU A C 1
ATOM 929 O O . LEU A 1 112 ? -20.760 1.584 5.848 1.00 54.25 112 LEU A O 1
ATOM 933 N N . PRO A 1 113 ? -19.319 0.802 4.328 1.00 55.06 113 PRO A N 1
ATOM 934 C CA . PRO A 1 113 ? -19.186 -0.458 5.028 1.00 55.06 113 PRO A CA 1
ATOM 935 C C . PRO A 1 113 ? -18.370 -0.203 6.299 1.00 55.06 113 PRO A C 1
ATOM 937 O O . PRO A 1 113 ? -17.262 0.331 6.243 1.00 55.06 113 PRO A O 1
ATOM 940 N N . THR A 1 114 ? -18.918 -0.596 7.448 1.00 56.00 114 THR A N 1
ATOM 941 C CA . THR 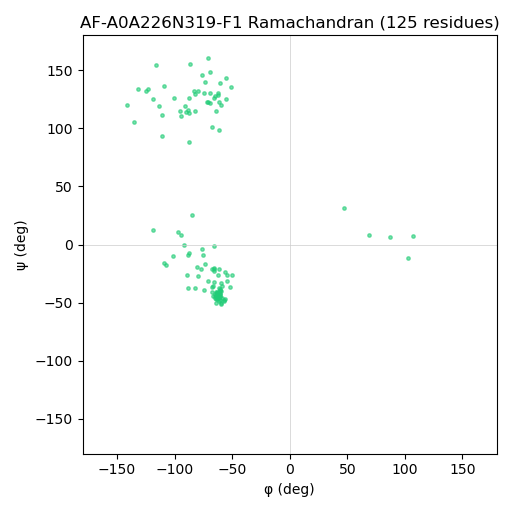A 1 114 ? -18.248 -0.546 8.759 1.00 56.00 114 THR A CA 1
ATOM 942 C C . THR A 1 114 ? -16.923 -1.323 8.753 1.00 56.00 114 THR A C 1
ATOM 944 O O . THR A 1 114 ? -16.020 -1.028 9.531 1.00 56.00 114 THR A O 1
ATOM 947 N N . VAL A 1 115 ? -16.793 -2.290 7.836 1.00 54.88 115 VAL A N 1
ATOM 948 C CA . VAL A 1 115 ? -15.605 -3.113 7.602 1.00 54.88 115 VAL A CA 1
ATOM 949 C C . VAL A 1 115 ? -15.447 -3.316 6.094 1.00 54.88 115 VAL A C 1
ATOM 951 O O . VAL A 1 115 ? -16.343 -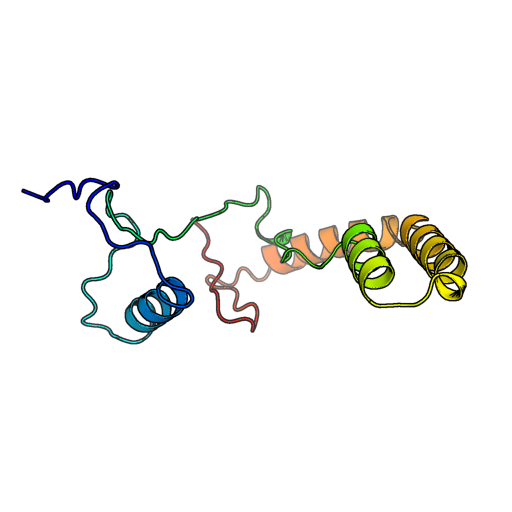3.870 5.459 1.00 54.88 115 VAL A O 1
ATOM 954 N N . LEU A 1 116 ? -14.326 -2.881 5.509 1.00 57.69 116 LEU A N 1
ATOM 955 C CA . LEU A 1 116 ? -13.995 -3.209 4.117 1.00 57.69 116 LEU A CA 1
ATOM 956 C C . LEU A 1 116 ? -13.078 -4.433 4.097 1.00 57.69 116 LEU A C 1
ATOM 958 O O . LEU A 1 116 ? -11.943 -4.364 4.573 1.00 57.69 116 LEU A O 1
ATOM 962 N N . ASP A 1 117 ? -13.580 -5.532 3.539 1.00 57.16 117 ASP A N 1
ATOM 963 C CA . ASP A 1 117 ? -12.769 -6.702 3.224 1.00 57.16 117 ASP A CA 1
ATOM 964 C C . ASP A 1 117 ? -12.065 -6.462 1.884 1.00 57.16 117 ASP A C 1
ATOM 966 O O . ASP A 1 117 ? -12.703 -6.279 0.845 1.00 57.16 117 ASP A O 1
ATOM 970 N N . THR A 1 118 ? -10.738 -6.387 1.913 1.00 60.31 118 THR A N 1
ATOM 971 C CA . THR A 1 118 ? -9.912 -6.206 0.712 1.00 60.31 118 THR A CA 1
ATOM 972 C C . THR A 1 118 ? -9.777 -7.497 -0.097 1.00 60.31 118 THR A C 1
ATOM 974 O O . THR A 1 118 ? -9.151 -7.476 -1.157 1.00 60.31 118 THR A O 1
ATOM 977 N N . GLY A 1 119 ? -10.325 -8.621 0.390 1.00 56.47 119 GLY A N 1
ATOM 978 C CA . GLY A 1 119 ? -10.134 -9.948 -0.200 1.00 56.47 119 GLY A CA 1
ATOM 979 C C . GLY A 1 119 ? -8.704 -10.478 -0.038 1.00 56.47 119 GLY A C 1
ATOM 980 O O . GLY A 1 119 ? -8.353 -11.492 -0.630 1.00 56.47 119 GLY A O 1
ATOM 981 N N . GLN A 1 120 ? -7.868 -9.783 0.741 1.00 55.16 120 GLN A N 1
ATOM 982 C CA . GLN A 1 120 ? -6.442 -10.069 0.945 1.00 55.16 120 GLN A CA 1
ATOM 983 C C . GLN A 1 120 ? -6.113 -10.383 2.418 1.00 55.16 120 GLN A C 1
ATOM 985 O O . GLN A 1 120 ? -4.945 -10.422 2.796 1.00 55.16 120 GLN A O 1
ATOM 990 N N . GLY A 1 121 ? -7.132 -10.621 3.255 1.00 51.78 121 GLY A N 1
ATOM 991 C CA . GLY A 1 121 ? -6.965 -11.146 4.617 1.00 51.78 121 GLY A CA 1
ATOM 992 C C . GLY A 1 121 ? -6.730 -10.113 5.730 1.00 51.78 121 GLY A C 1
ATOM 993 O O . GLY A 1 121 ? -6.497 -10.505 6.872 1.00 51.78 121 GLY A O 1
ATOM 994 N N . PHE A 1 122 ? -6.817 -8.807 5.453 1.00 57.44 122 PHE A N 1
ATOM 995 C CA . PHE A 1 122 ? -6.770 -7.752 6.478 1.00 57.44 122 PHE A CA 1
ATOM 996 C C . PHE A 1 122 ? -8.002 -6.845 6.398 1.00 57.44 122 PHE A C 1
ATOM 998 O O . PHE A 1 122 ? -8.388 -6.367 5.331 1.00 57.44 122 PHE A O 1
ATOM 1005 N N . LYS A 1 123 ? -8.620 -6.605 7.560 1.00 57.66 123 LYS A N 1
ATOM 1006 C CA . LYS A 1 123 ? -9.814 -5.768 7.711 1.00 57.66 123 LYS A CA 1
ATOM 1007 C C . LYS A 1 123 ? -9.421 -4.312 7.907 1.00 57.66 123 LYS A C 1
ATOM 1009 O O . LYS A 1 123 ? -8.673 -3.969 8.820 1.00 57.66 123 LYS A O 1
ATOM 1014 N N . LEU A 1 124 ? -9.980 -3.447 7.072 1.00 59.31 124 LEU A N 1
ATOM 1015 C CA . LEU A 1 124 ? -9.881 -2.005 7.235 1.00 59.31 124 LEU A CA 1
ATOM 1016 C C . LEU A 1 124 ? -11.026 -1.535 8.140 1.00 59.31 124 LEU A C 1
ATOM 1018 O O . LEU A 1 124 ? -12.192 -1.611 7.752 1.00 59.31 124 LEU A O 1
ATOM 1022 N N . VAL A 1 125 ? -10.682 -1.056 9.336 1.00 57.62 125 VAL A N 1
ATOM 1023 C CA . VAL A 1 125 ? -11.636 -0.572 10.346 1.00 57.62 125 VAL A CA 1
ATOM 1024 C C . VAL A 1 125 ? -11.522 0.948 10.453 1.00 57.62 125 VAL A C 1
ATOM 1026 O O . VAL A 1 125 ? -10.418 1.498 10.434 1.00 57.62 125 VAL A O 1
ATOM 1029 N N . LYS A 1 126 ? -12.662 1.640 10.512 1.00 51.25 126 LYS A N 1
ATOM 1030 C CA . LYS A 1 126 ? -12.716 3.086 10.763 1.00 51.25 126 LYS A CA 1
ATOM 1031 C C . LYS A 1 126 ? -12.562 3.336 12.272 1.00 51.25 126 LYS A C 1
ATOM 1033 O O . LYS A 1 126 ? -13.227 2.659 13.049 1.00 51.25 126 LYS A O 1
ATOM 1038 N N . SER A 1 127 ? -11.686 4.272 12.654 1.00 52.09 127 SER A N 1
ATOM 1039 C CA . SER A 1 127 ? -11.552 4.738 14.046 1.00 52.09 127 SER A CA 1
ATOM 1040 C C . SER A 1 127 ? -12.744 5.575 14.488 1.00 52.09 127 SER A C 1
ATOM 1042 O O . SER A 1 127 ? -13.368 6.228 13.617 1.00 52.09 127 SER A O 1
#

Foldseek 3Di:
DDPQPDLVPDDQDDPCNQVVLLCCVVPPPPDPDDLVDPRDNDHDDDDDDPQLLPDDPDDQQLVNVLVVCVVPDDPVCNVVSVVVNVVVVVCPCVVVVVVVSVVSSVVCVVVVDCWDDPVPPDIDHDD

InterPro domains:
  IPR029713 Transmembrane protein 168 [PTHR14437] (1-127)

Solvent-accessible surface area (backbone atoms only — not comparable to full-atom values): 8367 Å² total; per-residue (Å²): 133,85,79,76,54,56,78,89,77,51,79,79,76,56,96,58,52,61,58,53,55,50,48,42,52,75,73,36,94,83,48,91,69,61,79,84,60,85,64,58,86,70,73,78,83,83,79,84,56,100,47,72,82,71,66,67,79,91,65,82,46,67,67,51,52,48,53,53,44,66,73,77,49,66,77,87,52,47,66,59,52,53,49,53,44,47,66,64,64,62,48,86,56,48,65,58,53,52,52,51,51,51,52,49,44,54,52,47,68,73,5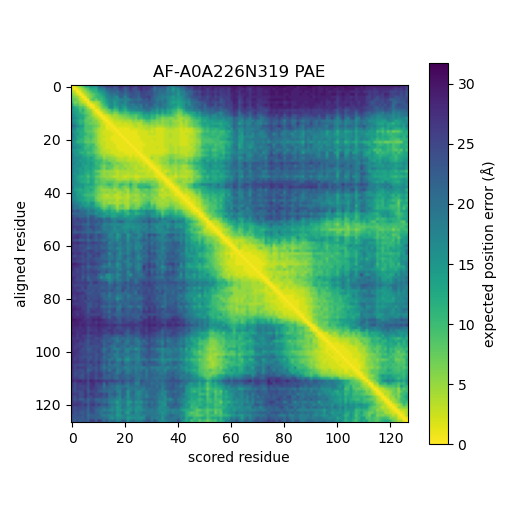4,69,66,78,59,46,76,72,88,75,88,57,77,50,70,78,132

Organism: Callipepla squamata (NCBI:txid9009)

Sequence (127 aa):
MARVVDVEEADPPQLGDFTRQWVEYNCNPDSNISWSEKGRTVKAVYGVSKRWSDYTLHLPTGSDVAKHWMIYFPRVTYPLVHLANWFCGLNMFWVCKACFRCLKRLKMSWFLPTVLDTGQGFKLVKS

Radius of gyration: 21.11 Å; Cα contacts (8 Å, |Δi|>4): 59; chains: 1; bounding box: 44×30×61 Å